Protein AF-A0A0L0VAS2-F1 (afdb_monomer)

Structure (mmCIF, N/CA/C/O backbone):
data_AF-A0A0L0VAS2-F1
#
_entry.id   AF-A0A0L0VAS2-F1
#
loop_
_atom_site.group_PDB
_atom_site.id
_atom_site.type_symbol
_atom_site.label_atom_id
_atom_site.label_alt_id
_atom_site.label_comp_id
_atom_site.label_asym_id
_atom_site.label_entity_id
_atom_site.label_seq_id
_atom_site.pdbx_PDB_ins_code
_atom_site.Cartn_x
_atom_site.Cartn_y
_atom_site.Cartn_z
_atom_site.occupancy
_atom_site.B_iso_or_equiv
_atom_site.auth_seq_id
_atom_site.auth_comp_id
_atom_site.auth_asym_id
_atom_site.auth_atom_id
_atom_site.pdbx_PDB_model_num
ATOM 1 N N . MET A 1 1 ? -31.061 41.927 21.893 1.00 44.03 1 MET A N 1
ATOM 2 C CA . MET A 1 1 ? -31.954 40.903 22.477 1.00 44.03 1 MET A CA 1
ATOM 3 C C . MET A 1 1 ? -32.595 40.136 21.329 1.00 44.03 1 MET A C 1
ATOM 5 O O . MET A 1 1 ? -33.486 40.678 20.691 1.00 44.03 1 MET A O 1
ATOM 9 N N . GLY A 1 2 ? -32.070 38.960 20.978 1.00 53.72 2 GLY A N 1
ATOM 10 C CA . GLY A 1 2 ? -32.614 38.143 19.887 1.00 53.72 2 GLY A CA 1
ATOM 11 C C . GLY A 1 2 ? -33.726 37.234 20.406 1.00 53.72 2 GLY A C 1
ATOM 12 O O . GLY A 1 2 ? -33.477 36.415 21.285 1.00 53.72 2 GLY A O 1
ATOM 13 N N . LEU A 1 3 ? -34.944 37.407 19.895 1.00 57.25 3 LEU A N 1
ATOM 14 C CA . LEU A 1 3 ? -36.086 36.537 20.177 1.00 57.25 3 LEU A CA 1
ATOM 15 C C . LEU A 1 3 ? -35.919 35.229 19.395 1.00 57.25 3 LEU A C 1
ATOM 17 O O . LEU A 1 3 ? -35.965 35.230 18.167 1.00 57.25 3 LEU A O 1
ATOM 21 N N . LEU A 1 4 ? -35.725 34.115 20.104 1.00 56.59 4 LEU A N 1
ATOM 22 C CA . LEU A 1 4 ? -35.785 32.783 19.505 1.00 56.59 4 LEU A CA 1
ATOM 23 C C . LEU A 1 4 ? -37.249 32.507 19.124 1.00 56.59 4 LEU A C 1
ATOM 25 O O . LEU A 1 4 ? -38.107 32.388 20.000 1.00 56.59 4 LEU A O 1
ATOM 29 N N . HIS A 1 5 ? -37.554 32.448 17.828 1.00 54.12 5 HIS A N 1
ATOM 30 C CA . HIS A 1 5 ? -38.894 32.112 17.345 1.00 54.12 5 HIS A CA 1
ATOM 31 C C . HIS A 1 5 ? -39.278 30.699 17.823 1.00 54.12 5 HIS A C 1
ATOM 33 O O . HIS A 1 5 ? -38.566 29.731 17.555 1.00 54.12 5 HIS A O 1
ATOM 39 N N . ALA A 1 6 ? -40.406 30.575 18.532 1.00 56.53 6 ALA A N 1
ATOM 40 C CA . ALA A 1 6 ? -40.864 29.326 19.158 1.00 56.53 6 ALA A CA 1
ATOM 41 C C . ALA A 1 6 ? -41.143 28.183 18.161 1.00 56.53 6 ALA A C 1
ATOM 43 O O . ALA A 1 6 ? -41.271 27.030 18.563 1.00 56.53 6 ALA A O 1
ATOM 44 N N . THR A 1 7 ? -41.211 28.499 16.871 1.00 56.44 7 THR A N 1
ATOM 45 C CA . THR A 1 7 ? -41.468 27.567 15.773 1.00 56.44 7 THR A CA 1
ATOM 46 C C . THR A 1 7 ? -40.253 26.745 15.342 1.00 56.44 7 THR A C 1
ATOM 48 O O . THR A 1 7 ? -40.408 25.847 14.527 1.00 56.44 7 THR A O 1
ATOM 51 N N . ASN A 1 8 ? -39.060 26.992 15.894 1.00 55.62 8 ASN A N 1
ATOM 52 C CA . ASN A 1 8 ? -37.845 26.232 15.570 1.00 55.62 8 ASN A CA 1
ATOM 53 C C . ASN A 1 8 ? -37.588 25.097 16.583 1.00 55.62 8 ASN A C 1
ATOM 55 O O . ASN A 1 8 ? -36.496 24.953 17.131 1.00 55.62 8 ASN A O 1
ATOM 59 N N . ARG A 1 9 ? -38.637 24.339 16.920 1.00 64.25 9 ARG A N 1
ATOM 60 C CA . ARG A 1 9 ? -38.570 23.192 17.838 1.00 64.25 9 ARG A CA 1
ATOM 61 C C . ARG A 1 9 ? -38.926 21.919 17.083 1.00 64.25 9 ARG A C 1
ATOM 63 O O . ARG A 1 9 ? -40.045 21.432 17.190 1.00 64.25 9 ARG A O 1
ATOM 70 N N . MET A 1 10 ? -37.971 21.413 16.311 1.00 66.75 10 MET A N 1
ATOM 71 C CA . MET A 1 10 ? -38.076 20.086 15.706 1.00 66.75 10 MET A CA 1
ATOM 72 C C . MET A 1 10 ? -38.001 19.029 16.818 1.00 66.75 10 MET A C 1
ATOM 74 O O . MET A 1 10 ? -37.193 19.155 17.746 1.00 66.75 10 MET A O 1
ATOM 78 N N . SER A 1 11 ? -38.875 18.023 16.781 1.00 70.00 11 SER A N 1
ATOM 79 C CA . SER A 1 11 ? -38.848 16.929 17.755 1.00 70.00 11 SER A CA 1
ATOM 80 C C . SER A 1 11 ? -37.558 16.121 17.600 1.00 70.00 11 SER A C 1
ATOM 82 O O . SER A 1 11 ? -37.071 15.940 16.488 1.00 70.00 11 SER A O 1
ATOM 84 N N . ILE A 1 12 ? -37.014 15.569 18.692 1.00 67.19 12 ILE A N 1
ATOM 85 C CA . ILE A 1 12 ? -35.837 14.679 18.612 1.00 67.19 12 ILE A CA 1
ATOM 86 C C . ILE A 1 12 ? -36.121 13.501 17.668 1.00 67.19 12 ILE A C 1
ATOM 88 O O . ILE A 1 12 ? -35.236 13.082 16.934 1.00 67.19 12 ILE A O 1
ATOM 92 N N . ALA A 1 13 ? -37.361 13.009 17.627 1.00 67.69 13 ALA A N 1
ATOM 93 C CA . ALA A 1 13 ? -37.751 11.947 16.703 1.00 67.69 13 ALA A CA 1
ATOM 94 C C . ALA A 1 13 ? -37.687 12.381 15.225 1.00 67.69 13 ALA A C 1
ATOM 96 O O . ALA A 1 13 ? -37.332 11.571 14.379 1.00 67.69 13 ALA A O 1
ATOM 97 N N . GLU A 1 14 ? -37.980 13.649 14.923 1.00 66.12 14 GLU A N 1
ATOM 98 C CA . GLU A 1 14 ? -37.878 14.217 13.570 1.00 66.12 14 GLU A CA 1
ATOM 99 C C . GLU A 1 14 ? -36.426 14.549 13.197 1.00 66.12 14 GLU A C 1
ATOM 101 O O . GLU A 1 14 ? -36.061 14.463 12.031 1.00 66.12 14 GLU A O 1
ATOM 106 N N . LEU A 1 15 ? -35.579 14.877 14.180 1.00 68.12 15 LEU A N 1
ATOM 107 C CA . LEU A 1 15 ? -34.133 15.037 13.979 1.00 68.12 15 LEU A CA 1
ATOM 108 C C . LEU A 1 15 ? -33.437 13.700 13.711 1.00 68.12 15 LEU A C 1
ATOM 110 O O . LEU A 1 15 ? -32.496 13.642 12.926 1.00 68.12 15 LEU A O 1
ATOM 114 N N . LEU A 1 16 ? -33.867 12.642 14.399 1.00 70.25 16 LEU A N 1
ATOM 115 C CA . LEU A 1 16 ? -33.286 11.306 14.266 1.00 70.25 16 LEU A CA 1
ATOM 116 C C . LEU A 1 16 ? -33.837 10.536 13.067 1.00 70.25 16 LEU A C 1
ATOM 118 O O . LEU A 1 16 ? -33.221 9.560 12.655 1.00 70.25 16 LEU A O 1
ATOM 122 N N . ASN A 1 17 ? -34.995 10.939 12.548 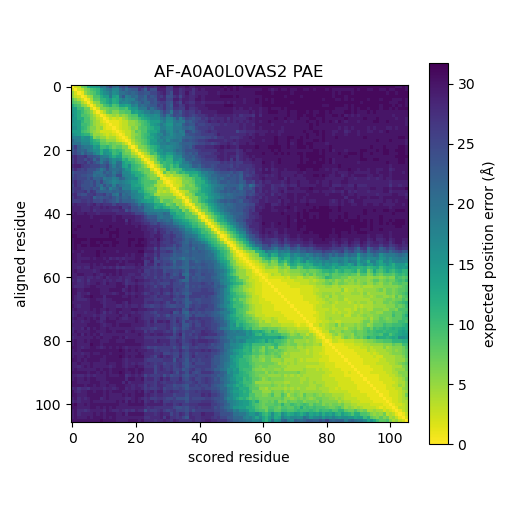1.00 63.69 17 ASN A N 1
ATOM 123 C CA . ASN A 1 17 ? -35.656 10.270 11.439 1.00 63.69 17 ASN A CA 1
ATOM 124 C C . ASN A 1 17 ? -36.349 11.326 10.559 1.00 63.69 17 ASN A C 1
ATOM 126 O O . ASN A 1 17 ? -37.577 11.475 10.615 1.00 63.69 17 ASN A O 1
ATOM 130 N N . PRO A 1 18 ? -35.573 12.136 9.815 1.00 68.00 18 PRO A N 1
ATOM 131 C CA . PRO A 1 18 ? -36.143 13.171 8.970 1.00 68.00 18 PRO A CA 1
ATOM 132 C C . PRO A 1 18 ? -37.065 12.518 7.939 1.00 68.00 18 PRO A C 1
ATOM 134 O O . PRO A 1 18 ? -36.711 11.528 7.305 1.00 68.00 18 PRO A O 1
ATOM 137 N N . ALA A 1 19 ? -38.266 13.075 7.776 1.00 64.38 19 ALA A N 1
ATOM 138 C CA . ALA A 1 19 ? -39.318 12.489 6.942 1.00 64.38 19 ALA A CA 1
ATOM 139 C C . ALA A 1 19 ? -38.957 12.388 5.444 1.00 64.38 19 ALA A C 1
ATOM 141 O O . ALA A 1 19 ? -39.726 11.816 4.676 1.00 64.38 19 ALA A O 1
ATOM 142 N N . ASP A 1 20 ? -37.807 12.932 5.034 1.00 59.94 20 ASP A N 1
ATOM 143 C CA . ASP A 1 20 ? -37.389 13.020 3.642 1.00 59.94 20 ASP A CA 1
ATOM 144 C C . ASP A 1 20 ? -35.875 12.773 3.473 1.00 59.94 20 ASP A C 1
ATOM 146 O O . ASP A 1 20 ? -35.111 13.635 3.045 1.00 59.94 20 ASP A O 1
ATOM 150 N N . GLU A 1 21 ? -35.407 11.567 3.813 1.00 55.94 21 GLU A N 1
ATOM 151 C CA . GLU A 1 21 ? -34.069 11.099 3.393 1.00 55.94 21 GLU A CA 1
ATOM 152 C C . GLU A 1 21 ? -34.004 10.757 1.891 1.00 55.94 21 GLU A C 1
ATOM 154 O O . GLU A 1 21 ? -32.935 10.460 1.360 1.00 55.94 21 GLU A O 1
ATOM 159 N N . SER A 1 22 ? -35.130 10.813 1.171 1.00 55.88 22 SER A N 1
ATOM 160 C CA . SER A 1 22 ? -35.206 10.397 -0.235 1.00 55.88 22 SER A CA 1
AT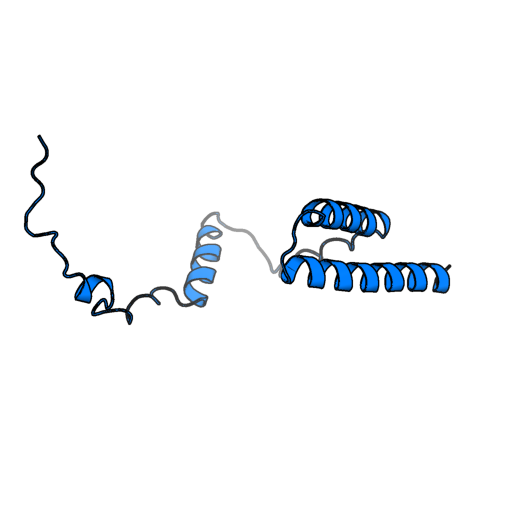OM 161 C C . SER A 1 22 ? -34.772 11.471 -1.244 1.00 55.88 22 SER A C 1
ATOM 163 O O . SER A 1 22 ? -34.642 11.183 -2.433 1.00 55.88 22 SER A O 1
ATOM 165 N N . GLY A 1 23 ? -34.511 12.699 -0.782 1.00 55.09 23 GLY A N 1
ATOM 166 C CA . GLY A 1 23 ? -34.310 13.865 -1.646 1.00 55.09 23 GLY A CA 1
ATOM 167 C C . GLY A 1 23 ? -32.865 14.312 -1.888 1.00 55.09 23 GLY A C 1
ATOM 168 O O . GLY A 1 23 ? -32.648 15.180 -2.729 1.00 55.09 23 GLY A O 1
ATOM 169 N N . TYR A 1 24 ? -31.858 13.750 -1.211 1.00 55.00 24 TYR A N 1
ATOM 170 C CA . TYR A 1 24 ? -30.452 14.153 -1.399 1.00 55.00 24 TYR A CA 1
ATOM 171 C C . TYR A 1 24 ? -29.696 13.217 -2.351 1.00 55.00 24 TYR A C 1
ATOM 173 O O . TYR A 1 24 ? -28.644 12.665 -2.048 1.00 55.00 24 TYR A O 1
ATOM 181 N N . SER A 1 25 ? -30.219 13.076 -3.562 1.00 56.69 25 SER A N 1
ATOM 182 C CA . SER A 1 25 ? -29.398 12.802 -4.746 1.00 56.69 25 SER A CA 1
ATOM 183 C C . SER A 1 25 ? -29.779 13.805 -5.814 1.00 56.69 25 SER A C 1
ATOM 185 O O . SER A 1 25 ? -30.271 13.453 -6.878 1.00 56.69 25 SER A O 1
ATOM 187 N N . ILE A 1 26 ? -29.622 15.090 -5.491 1.00 59.97 26 ILE A N 1
ATOM 188 C CA . ILE A 1 26 ? -29.958 16.137 -6.455 1.00 59.97 26 ILE A CA 1
ATOM 189 C C . ILE A 1 26 ? -28.954 16.105 -7.608 1.00 59.97 26 ILE A C 1
ATOM 191 O O . ILE A 1 26 ? -29.333 16.437 -8.720 1.00 59.97 26 ILE A O 1
ATOM 195 N N . TRP A 1 27 ? -27.709 15.660 -7.398 1.00 49.72 27 TRP A N 1
ATOM 196 C CA . TRP A 1 27 ? -26.728 15.582 -8.482 1.00 49.72 27 TRP A CA 1
ATOM 197 C C . TRP A 1 27 ? -26.409 14.123 -8.784 1.00 49.72 27 TRP A C 1
ATOM 199 O O . TRP A 1 27 ? -25.777 13.420 -7.993 1.00 49.72 27 TRP A O 1
ATOM 209 N N . THR A 1 28 ? -26.837 13.664 -9.957 1.00 62.44 28 THR A N 1
ATOM 210 C CA . THR A 1 28 ? -26.247 12.459 -10.544 1.00 62.44 28 THR A CA 1
ATOM 211 C C . THR A 1 28 ? -24.778 12.750 -10.848 1.00 62.44 28 THR A C 1
ATOM 213 O O . THR A 1 28 ? -24.416 13.894 -11.127 1.00 62.44 28 THR A O 1
ATOM 216 N N . SER A 1 29 ? -23.907 11.739 -10.790 1.00 60.16 29 SER A N 1
ATOM 217 C CA . SER A 1 29 ? -22.477 11.941 -11.065 1.00 60.16 29 SER A CA 1
ATOM 218 C C . SER A 1 29 ? -22.242 12.634 -12.413 1.00 60.16 29 SER A C 1
ATOM 220 O O . SER A 1 29 ? -21.358 13.475 -12.515 1.00 60.16 29 SER A O 1
ATOM 222 N N . GLU A 1 30 ? -23.098 12.373 -13.402 1.00 60.00 30 GLU A N 1
ATOM 223 C CA . GLU A 1 30 ? -23.109 13.033 -14.711 1.00 60.00 30 GLU A CA 1
ATOM 224 C C . GLU A 1 30 ? -23.248 14.567 -14.625 1.00 60.00 30 GLU A C 1
ATOM 226 O O . GLU A 1 30 ? -22.547 15.298 -15.323 1.00 60.00 30 GLU A O 1
ATOM 231 N N . GLU A 1 31 ? -24.109 15.075 -13.737 1.00 57.06 31 GLU A N 1
ATOM 232 C CA . GLU A 1 31 ? -24.343 16.514 -13.557 1.00 57.06 31 GLU A CA 1
ATOM 233 C C . GLU A 1 31 ? -23.121 17.211 -12.933 1.00 57.06 31 GLU A C 1
ATOM 235 O O . GLU A 1 31 ? -22.732 18.290 -13.383 1.00 57.06 31 GLU A O 1
ATOM 240 N N . ILE A 1 32 ? -22.427 16.537 -12.002 1.00 62.31 32 ILE A N 1
ATOM 241 C CA . ILE A 1 32 ? -21.150 17.003 -11.426 1.00 62.31 32 ILE A CA 1
ATOM 242 C C . ILE A 1 32 ? -20.098 17.186 -12.532 1.00 62.31 32 ILE A C 1
ATOM 244 O O . ILE A 1 32 ? -19.389 18.194 -12.567 1.00 62.31 32 ILE A O 1
ATOM 248 N N . PHE A 1 33 ? -19.987 16.219 -13.451 1.00 60.84 33 PHE A N 1
ATOM 249 C CA . PHE A 1 33 ? -18.988 16.267 -14.523 1.00 60.84 33 PHE A CA 1
ATOM 250 C C . PHE A 1 33 ? -19.320 17.304 -15.602 1.00 60.84 33 PHE A C 1
ATOM 252 O O . PHE A 1 33 ? -18.397 17.883 -16.181 1.00 60.84 33 PHE A O 1
ATOM 259 N N . ARG A 1 34 ? -20.607 17.582 -15.853 1.00 61.41 34 ARG A N 1
ATOM 260 C CA . ARG A 1 34 ? -21.025 18.641 -16.783 1.00 61.41 34 ARG A CA 1
ATOM 261 C C . ARG A 1 34 ? -20.702 20.041 -16.267 1.00 61.41 34 ARG A C 1
ATOM 263 O O . ARG A 1 34 ? -20.133 20.817 -17.027 1.00 61.41 34 ARG A O 1
ATOM 270 N N . SER A 1 35 ? -20.931 20.348 -14.988 1.00 56.59 35 SER A N 1
ATOM 271 C CA . SER A 1 35 ? -20.592 21.675 -14.437 1.00 56.59 35 SER A CA 1
ATOM 272 C C . SER A 1 35 ? -19.094 22.002 -14.504 1.00 56.59 35 SER A C 1
ATOM 274 O O . SER A 1 35 ? -18.731 23.159 -14.682 1.00 56.59 35 SER A O 1
ATOM 276 N N . VAL A 1 36 ? -18.213 20.996 -14.429 1.00 59.12 36 VAL A N 1
ATOM 277 C CA . VAL A 1 36 ? -16.756 21.183 -14.597 1.00 59.12 36 VAL A CA 1
ATOM 278 C C . VAL A 1 36 ? -16.371 21.463 -16.056 1.00 59.12 36 VAL A C 1
ATOM 280 O O . VAL A 1 36 ? -15.357 22.115 -16.310 1.00 59.12 36 VAL A O 1
ATOM 283 N N . LYS A 1 37 ? -17.161 20.980 -17.023 1.00 55.84 37 LYS A N 1
ATOM 284 C CA . LYS A 1 37 ? -16.931 21.229 -18.451 1.00 55.84 37 LYS A CA 1
ATOM 285 C C . LYS A 1 37 ? -17.536 22.545 -18.926 1.00 55.84 37 LYS A C 1
ATOM 287 O O . LYS A 1 37 ? -16.853 23.256 -19.653 1.00 55.84 37 LYS A O 1
ATOM 292 N N . ASP A 1 38 ? -18.735 22.894 -18.466 1.00 52.81 38 ASP A N 1
ATOM 293 C CA . ASP A 1 38 ? -19.437 24.105 -18.909 1.00 52.81 38 ASP A CA 1
ATOM 294 C C . ASP A 1 38 ? -18.699 25.391 -18.461 1.00 52.81 38 ASP A C 1
ATOM 296 O O . ASP A 1 38 ? -18.693 26.380 -19.184 1.00 52.81 38 ASP A O 1
ATOM 300 N N . SER A 1 39 ? -17.953 25.363 -17.342 1.00 53.03 39 SER A N 1
ATOM 301 C CA . SER A 1 39 ? -17.073 26.477 -16.923 1.00 53.03 39 SER A CA 1
ATOM 302 C C . SER A 1 39 ? -15.800 26.655 -17.768 1.00 53.03 39 SER A C 1
ATOM 304 O O . SER A 1 39 ? -15.044 27.593 -17.530 1.00 53.03 39 SER A O 1
ATOM 306 N N . ARG A 1 40 ? -15.508 25.745 -18.706 1.00 53.38 40 ARG A N 1
ATOM 307 C CA . ARG A 1 40 ? -14.320 25.798 -19.580 1.00 53.38 40 ARG A CA 1
ATOM 308 C C . ARG A 1 40 ? -14.622 26.254 -21.007 1.00 53.38 40 ARG A C 1
ATOM 310 O O . ARG A 1 40 ? -13.690 26.347 -21.795 1.00 53.38 40 ARG A O 1
ATOM 317 N N . THR A 1 41 ? -15.886 26.495 -21.341 1.00 49.47 41 THR A N 1
ATOM 318 C CA . THR A 1 41 ? -16.343 26.678 -22.730 1.00 49.47 41 THR A CA 1
ATOM 319 C C . THR A 1 41 ? -16.793 28.095 -23.084 1.00 49.47 41 THR A C 1
ATOM 321 O O . THR A 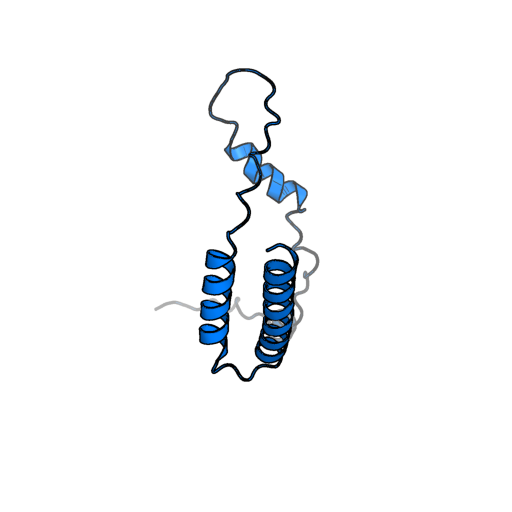1 41 ? -17.297 28.286 -24.181 1.00 49.47 41 THR A O 1
ATOM 324 N N . GLU A 1 42 ? -16.611 29.087 -22.208 1.00 48.12 42 GLU A N 1
ATOM 325 C CA . GLU A 1 42 ? -17.023 30.475 -22.500 1.00 48.12 42 GLU A CA 1
ATOM 326 C C . GLU A 1 42 ? -15.891 31.391 -22.998 1.00 48.12 42 GLU A C 1
ATOM 328 O O . GLU A 1 42 ? -16.153 32.547 -23.312 1.00 48.12 42 GLU A O 1
ATOM 333 N N . ASP A 1 43 ? -14.664 30.880 -23.149 1.00 46.00 43 ASP A N 1
ATOM 334 C CA . ASP A 1 43 ? -13.591 31.590 -23.854 1.00 46.00 43 ASP A CA 1
ATOM 335 C C . ASP A 1 43 ? -13.376 30.953 -25.236 1.00 46.00 43 ASP A C 1
ATOM 337 O O . ASP A 1 43 ? -12.631 29.987 -25.400 1.00 46.00 43 ASP A O 1
ATOM 341 N N . ASP A 1 44 ? -14.138 31.502 -26.179 1.00 44.25 44 ASP A N 1
ATOM 342 C CA . ASP A 1 44 ? -14.090 31.424 -27.643 1.00 44.25 44 ASP A CA 1
ATOM 343 C C . ASP A 1 44 ? -12.867 30.748 -28.296 1.00 44.25 44 ASP A C 1
ATOM 345 O O . ASP A 1 44 ? -11.716 31.154 -28.121 1.00 44.25 44 ASP A O 1
ATOM 349 N N . ASP A 1 45 ? -13.210 29.799 -29.174 1.00 54.41 45 ASP A N 1
ATOM 350 C CA . ASP A 1 45 ? -12.707 29.635 -30.539 1.00 54.41 45 ASP A CA 1
ATOM 351 C C . ASP A 1 45 ? -11.187 29.639 -30.761 1.00 54.41 45 ASP A C 1
ATOM 353 O O . ASP A 1 45 ? -10.561 30.685 -30.907 1.00 54.41 45 ASP A O 1
ATOM 357 N N . GLN A 1 46 ? -10.615 28.445 -30.955 1.00 47.56 46 GLN A N 1
ATOM 358 C CA . GLN A 1 46 ? -10.134 27.996 -32.273 1.00 47.56 46 GLN A CA 1
ATOM 359 C C . GLN A 1 46 ? -9.749 26.508 -32.236 1.00 47.56 46 GLN A C 1
ATOM 361 O O . GLN A 1 46 ? -8.944 26.071 -31.419 1.00 47.56 46 GLN A O 1
ATOM 366 N N . ASP A 1 47 ? -10.343 25.783 -33.180 1.00 50.50 47 ASP A N 1
ATOM 367 C CA . ASP A 1 47 ? -9.748 24.736 -34.005 1.00 50.50 47 ASP A CA 1
ATOM 368 C C . ASP A 1 47 ? -9.146 23.462 -33.378 1.00 50.50 47 ASP A C 1
ATOM 370 O O . ASP A 1 47 ? -8.143 23.439 -32.672 1.00 50.50 47 ASP A O 1
ATOM 374 N N . GLU A 1 48 ? -9.752 22.370 -33.851 1.00 51.59 48 GLU A N 1
ATOM 375 C CA . GLU A 1 48 ? -9.166 21.060 -34.125 1.00 51.59 48 GLU A CA 1
ATOM 376 C C . GLU A 1 48 ? -8.778 20.163 -32.939 1.00 51.59 48 GLU A C 1
ATOM 378 O O . GLU A 1 48 ? -7.757 20.301 -32.271 1.00 51.59 48 GLU A O 1
ATOM 383 N N . ASP A 1 49 ? -9.628 19.143 -32.773 1.00 57.81 49 ASP A N 1
ATOM 384 C CA . ASP A 1 49 ? -9.248 17.741 -32.581 1.00 57.81 49 ASP A CA 1
ATOM 385 C C . ASP A 1 49 ? -7.912 17.511 -31.868 1.00 57.81 49 ASP A C 1
ATOM 387 O O . ASP A 1 49 ? -6.901 17.111 -32.445 1.00 57.81 49 ASP A O 1
ATOM 391 N N . ASN A 1 50 ? -7.916 17.739 -30.559 1.00 54.91 50 ASN A N 1
ATOM 392 C CA . ASN A 1 50 ? -6.843 17.261 -29.715 1.00 54.91 50 ASN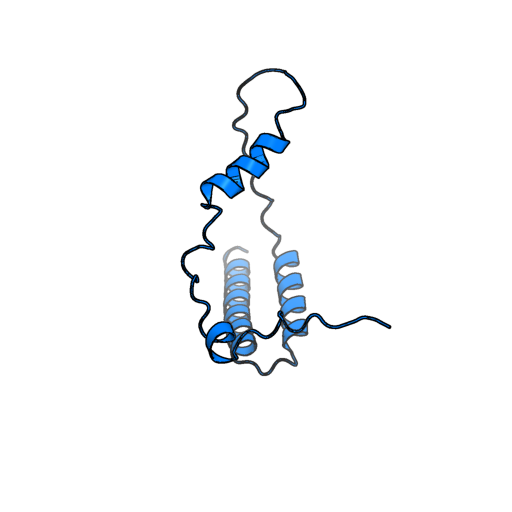 A CA 1
ATOM 393 C C . ASN A 1 50 ? -7.420 16.555 -28.495 1.00 54.91 50 ASN A C 1
ATOM 395 O O . ASN A 1 50 ? -7.357 17.030 -27.363 1.00 54.91 50 ASN A O 1
ATOM 399 N N . ASN A 1 51 ? -7.899 15.331 -28.727 1.00 60.25 51 ASN A N 1
ATOM 400 C CA . ASN A 1 51 ? -7.979 14.281 -27.705 1.00 60.25 51 ASN A CA 1
ATOM 401 C C . ASN A 1 51 ? -6.575 13.866 -27.194 1.00 60.25 51 ASN A C 1
ATOM 403 O O . ASN A 1 51 ? -6.316 12.695 -26.917 1.00 60.25 51 ASN A O 1
ATOM 407 N N . SER A 1 52 ? -5.647 14.814 -27.044 1.00 63.31 52 SER A N 1
ATOM 408 C CA . SER A 1 52 ? -4.389 14.606 -26.344 1.00 63.31 52 SER A CA 1
ATOM 409 C C . SER A 1 52 ? -4.676 14.633 -24.854 1.00 63.31 52 SER A C 1
ATOM 411 O O . SER A 1 52 ? -4.507 15.647 -24.176 1.00 63.31 52 SER A O 1
ATOM 413 N N . GLN A 1 53 ? -5.124 13.494 -24.327 1.00 67.69 53 GLN A N 1
ATOM 414 C CA . GLN A 1 53 ? -5.000 13.246 -22.901 1.00 67.69 53 GLN A CA 1
ATOM 415 C C . GLN A 1 53 ? -3.528 13.492 -22.530 1.00 67.69 53 GLN A C 1
ATOM 417 O O . GLN A 1 53 ? -2.648 12.919 -23.183 1.00 67.69 53 GLN A O 1
ATOM 422 N N . 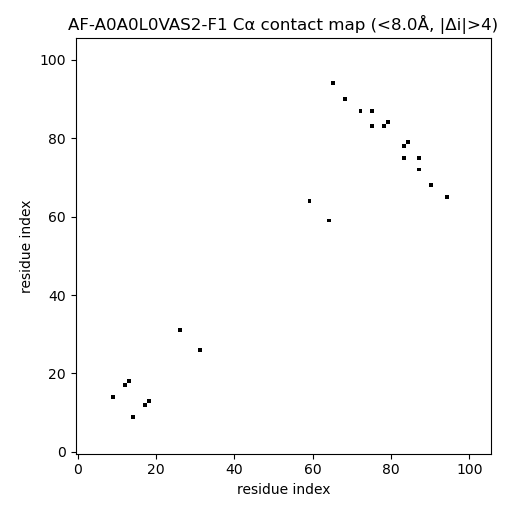PRO A 1 54 ? -3.233 14.361 -21.545 1.00 76.62 54 PRO A N 1
ATOM 423 C CA . PRO A 1 54 ? -1.857 14.656 -21.185 1.00 76.62 54 PRO A CA 1
ATOM 424 C C . PRO A 1 54 ? -1.128 13.346 -20.862 1.00 76.62 54 PRO A C 1
ATOM 426 O O . PRO A 1 54 ? -1.730 12.449 -20.255 1.00 76.62 54 PRO A O 1
ATOM 429 N N . PRO A 1 55 ? 0.141 13.200 -21.288 1.00 76.94 55 PRO A N 1
ATOM 430 C CA . PRO A 1 55 ? 0.895 11.986 -21.030 1.00 76.94 55 PRO A CA 1
ATOM 431 C C . PRO A 1 55 ? 0.895 11.699 -19.524 1.00 76.94 55 PRO A C 1
ATOM 433 O O . PRO A 1 55 ? 0.945 12.640 -18.721 1.00 76.94 55 PRO A O 1
ATOM 436 N N . PRO A 1 56 ? 0.810 10.418 -19.120 1.00 81.00 56 PRO A N 1
ATOM 437 C CA . PRO A 1 56 ? 0.801 10.068 -17.711 1.00 81.00 56 PRO A CA 1
ATOM 438 C C . PRO A 1 56 ? 2.052 10.637 -17.033 1.00 81.00 56 PRO A C 1
ATOM 440 O O . PRO A 1 56 ? 3.119 10.689 -17.659 1.00 81.00 56 PRO A O 1
ATOM 443 N N . PRO A 1 57 ? 1.940 11.062 -15.762 1.00 81.44 57 PRO A N 1
ATOM 444 C CA . PRO A 1 57 ? 3.081 11.588 -15.040 1.00 81.44 57 PRO A CA 1
ATOM 445 C C . PRO A 1 57 ? 4.219 10.559 -15.052 1.00 81.44 57 PRO A C 1
ATOM 447 O O . PRO A 1 57 ? 3.961 9.347 -15.008 1.00 81.44 57 PRO A O 1
ATOM 450 N N . PRO A 1 58 ? 5.477 11.021 -15.133 1.00 84.62 58 PRO A N 1
ATOM 451 C CA . PRO A 1 58 ? 6.618 10.125 -15.147 1.00 84.62 58 PRO A CA 1
ATOM 452 C C . PRO A 1 58 ? 6.590 9.231 -13.908 1.00 84.62 58 PRO A C 1
ATOM 454 O O . PRO A 1 58 ? 6.251 9.672 -12.807 1.00 84.62 58 PRO A O 1
ATOM 457 N N . LYS A 1 59 ? 6.941 7.954 -14.098 1.00 86.06 59 LYS A N 1
ATOM 458 C CA . LYS A 1 59 ? 7.041 7.022 -12.976 1.00 86.06 59 LYS A CA 1
ATOM 459 C C . LYS A 1 59 ? 8.093 7.544 -11.989 1.00 86.06 59 LYS A C 1
ATOM 461 O O . LYS A 1 59 ? 9.176 7.930 -12.433 1.00 86.06 59 LYS A O 1
ATOM 466 N N . PRO A 1 60 ? 7.802 7.531 -10.679 1.00 85.50 60 PRO A N 1
ATOM 467 C CA . PRO A 1 60 ? 8.767 7.944 -9.678 1.00 85.50 60 PRO A CA 1
ATOM 468 C C . PRO A 1 60 ? 9.996 7.036 -9.720 1.00 85.50 60 PRO A C 1
ATOM 470 O O . PRO A 1 60 ? 9.910 5.827 -9.951 1.00 85.50 60 PRO A O 1
ATOM 473 N N . THR A 1 61 ? 11.153 7.636 -9.484 1.00 88.19 61 THR A N 1
ATOM 474 C CA . THR A 1 61 ? 12.422 6.927 -9.356 1.00 88.19 61 THR A CA 1
ATOM 475 C C . THR A 1 61 ? 12.445 6.088 -8.079 1.00 88.19 61 THR A C 1
ATOM 477 O O . THR A 1 61 ? 11.786 6.412 -7.090 1.00 88.19 61 THR A O 1
ATOM 480 N N . ALA A 1 62 ? 13.275 5.040 -8.044 1.00 82.81 62 ALA A N 1
ATOM 481 C CA . ALA A 1 62 ? 13.448 4.220 -6.840 1.00 82.81 62 ALA A CA 1
ATOM 482 C C . ALA A 1 62 ? 13.803 5.070 -5.601 1.00 82.81 62 ALA A C 1
ATOM 484 O O . ALA A 1 62 ? 13.285 4.836 -4.513 1.00 82.81 62 ALA A O 1
ATOM 485 N N . LYS A 1 63 ? 14.619 6.120 -5.774 1.00 84.19 63 LYS A N 1
ATOM 486 C CA . LYS A 1 63 ? 14.984 7.063 -4.705 1.00 84.19 63 LYS A CA 1
ATOM 487 C C . LYS A 1 63 ? 13.774 7.813 -4.141 1.00 84.19 63 LYS A C 1
ATOM 489 O O . LYS A 1 63 ? 13.678 7.993 -2.929 1.00 84.19 63 LYS A O 1
ATOM 494 N N . GLU A 1 64 ? 12.868 8.264 -5.003 1.00 88.19 64 GLU A N 1
ATOM 495 C CA . GLU A 1 64 ? 11.639 8.949 -4.586 1.00 88.19 64 GLU A CA 1
ATOM 496 C C . GLU A 1 64 ? 10.696 7.996 -3.856 1.00 88.19 64 GLU A C 1
ATOM 498 O O . GLU A 1 64 ? 10.129 8.369 -2.830 1.00 88.19 64 GLU A O 1
ATOM 503 N N . VAL A 1 65 ? 10.606 6.749 -4.321 1.00 88.50 65 VAL A N 1
ATOM 504 C CA . VAL A 1 65 ? 9.822 5.703 -3.659 1.00 88.50 65 VAL A CA 1
ATOM 505 C C . VAL A 1 65 ? 10.363 5.417 -2.257 1.00 88.50 65 VAL A C 1
ATOM 507 O O . VAL A 1 65 ? 9.594 5.440 -1.300 1.00 88.50 65 VAL A O 1
ATOM 510 N N . PHE A 1 66 ? 11.678 5.247 -2.086 1.00 86.38 66 PHE A N 1
ATOM 511 C CA . PHE A 1 66 ? 12.268 5.047 -0.757 1.00 86.38 66 PHE A CA 1
ATOM 512 C C . PHE A 1 66 ? 12.064 6.248 0.170 1.00 86.38 66 PHE A C 1
ATOM 514 O O . PHE A 1 66 ? 11.760 6.067 1.347 1.00 86.38 66 PHE A O 1
ATOM 521 N N . LYS A 1 67 ? 12.161 7.478 -0.351 1.00 90.69 67 LYS A N 1
ATOM 522 C CA . LYS A 1 67 ? 1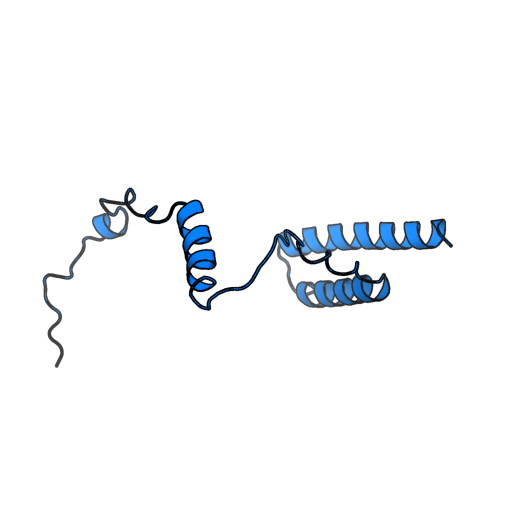1.894 8.689 0.438 1.00 90.69 67 LYS A CA 1
ATOM 523 C C . LYS A 1 67 ? 10.441 8.747 0.920 1.00 90.69 67 LYS A C 1
ATOM 525 O O . LYS A 1 67 ? 10.203 9.090 2.076 1.00 90.69 67 LYS A O 1
ATOM 530 N N . ALA A 1 68 ? 9.485 8.410 0.054 1.00 88.44 68 ALA A N 1
ATOM 531 C CA . ALA A 1 68 ? 8.079 8.310 0.431 1.00 88.44 68 ALA A CA 1
ATOM 532 C C . ALA A 1 68 ? 7.862 7.210 1.479 1.00 88.44 68 ALA A C 1
ATOM 534 O O . ALA A 1 68 ? 7.113 7.425 2.432 1.00 88.44 68 ALA A O 1
ATOM 535 N N . ILE A 1 69 ? 8.576 6.082 1.354 1.00 86.19 69 ILE A N 1
ATOM 536 C CA . ILE A 1 69 ? 8.502 4.998 2.332 1.00 86.19 69 ILE A CA 1
ATOM 537 C C . ILE A 1 69 ? 8.932 5.465 3.723 1.00 86.19 69 ILE A C 1
ATOM 539 O O . ILE A 1 69 ? 8.196 5.283 4.690 1.00 86.19 69 ILE A O 1
ATOM 543 N N . SER A 1 70 ? 10.080 6.136 3.824 1.00 87.00 70 SER A N 1
ATOM 544 C CA . SER A 1 70 ? 10.560 6.681 5.097 1.00 87.00 70 SER A CA 1
ATOM 545 C C . SER A 1 70 ? 9.599 7.705 5.703 1.00 87.00 70 SER A C 1
ATOM 547 O O . SER A 1 70 ? 9.401 7.717 6.913 1.00 87.00 70 SER A O 1
ATOM 549 N N . LEU A 1 71 ? 8.992 8.560 4.874 1.00 89.69 71 LEU A N 1
ATOM 550 C CA . LEU A 1 71 ? 8.063 9.585 5.349 1.00 89.69 71 LEU A CA 1
ATOM 551 C C . LEU A 1 71 ? 6.797 8.971 5.955 1.00 89.69 71 LEU A C 1
ATOM 553 O O . LEU A 1 71 ? 6.356 9.405 7.015 1.00 89.69 71 LEU A O 1
ATOM 557 N N . ILE A 1 72 ? 6.235 7.958 5.296 1.00 88.25 72 ILE A N 1
ATOM 558 C CA . ILE A 1 72 ? 5.037 7.265 5.774 1.00 88.25 72 ILE A CA 1
ATOM 559 C C . ILE A 1 72 ? 5.346 6.485 7.051 1.00 88.25 72 ILE A C 1
ATOM 561 O O . ILE A 1 72 ? 4.583 6.594 8.005 1.00 88.25 72 ILE A O 1
ATOM 565 N N . ASN A 1 73 ? 6.484 5.787 7.113 1.00 85.88 73 ASN A N 1
ATOM 566 C CA . ASN A 1 73 ? 6.891 5.064 8.319 1.00 85.88 73 ASN A CA 1
ATOM 567 C C . ASN A 1 73 ? 7.034 6.002 9.526 1.00 85.88 73 ASN A C 1
ATOM 569 O O . ASN A 1 73 ? 6.516 5.691 10.591 1.00 85.88 73 ASN A O 1
ATOM 573 N N . ASN A 1 74 ? 7.646 7.178 9.350 1.00 87.62 74 ASN A N 1
ATOM 574 C CA . ASN A 1 74 ? 7.744 8.178 10.419 1.00 87.62 74 ASN A CA 1
ATOM 575 C C . ASN A 1 74 ? 6.374 8.733 10.840 1.00 87.62 74 ASN A C 1
ATOM 577 O O . ASN A 1 74 ? 6.177 9.076 12.001 1.00 87.62 74 ASN A O 1
ATOM 581 N N . TYR A 1 75 ? 5.432 8.860 9.901 1.00 86.62 75 TYR A N 1
ATOM 582 C CA . TYR A 1 75 ? 4.088 9.355 10.199 1.00 86.62 75 TYR A CA 1
ATOM 583 C C . TYR A 1 75 ? 3.284 8.362 11.048 1.00 86.62 75 TYR A C 1
ATOM 585 O O . TYR A 1 75 ? 2.553 8.779 11.943 1.00 86.62 75 TYR A O 1
ATOM 593 N N . ILE A 1 76 ? 3.445 7.061 10.793 1.00 87.94 76 ILE A N 1
ATOM 594 C CA . ILE A 1 76 ? 2.704 5.998 11.487 1.00 87.94 76 ILE A CA 1
ATOM 595 C C . ILE A 1 76 ? 3.451 5.397 12.684 1.00 87.94 76 ILE A C 1
ATOM 597 O O . ILE A 1 76 ? 2.889 4.562 13.377 1.00 87.94 76 ILE A O 1
ATOM 601 N N . GLU A 1 77 ? 4.693 5.810 12.960 1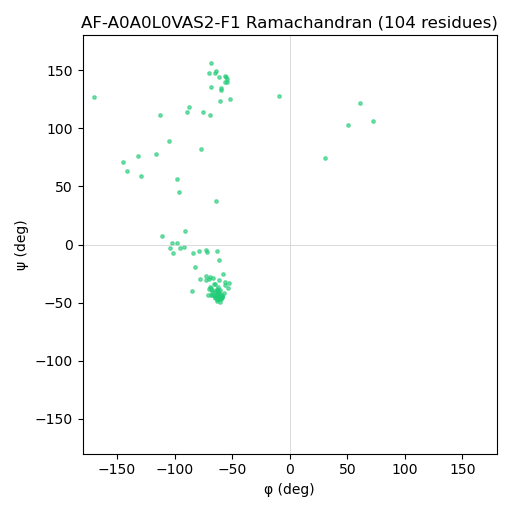.00 82.00 77 GLU A N 1
ATOM 602 C CA . GLU A 1 77 ? 5.559 5.199 13.987 1.00 82.00 77 GLU A CA 1
ATOM 603 C C . GLU A 1 77 ? 4.929 5.172 15.391 1.00 82.00 77 GLU A C 1
ATOM 605 O O . GLU A 1 77 ? 5.163 4.250 16.169 1.00 82.00 77 GLU A O 1
ATOM 610 N N . SER A 1 78 ? 4.110 6.175 15.713 1.00 83.06 78 SER A N 1
ATOM 611 C CA . SER A 1 78 ? 3.402 6.283 17.000 1.00 83.06 78 SER A CA 1
ATOM 612 C C . SER A 1 78 ? 1.920 5.895 16.929 1.00 83.06 78 SER A C 1
ATOM 614 O O . SER A 1 78 ? 1.220 5.965 17.941 1.00 83.06 78 SER A O 1
ATOM 616 N N . ASP A 1 79 ? 1.435 5.483 15.756 1.00 83.69 79 ASP A N 1
ATOM 617 C CA . ASP A 1 79 ? 0.047 5.089 15.535 1.00 83.69 79 ASP A CA 1
ATOM 618 C C . ASP A 1 79 ? -0.125 3.588 15.818 1.00 83.69 79 ASP A C 1
ATOM 620 O O . ASP A 1 79 ? 0.416 2.736 15.119 1.00 83.69 79 ASP A O 1
ATOM 624 N N . THR A 1 80 ? -0.887 3.261 16.864 1.00 83.88 80 THR A N 1
ATOM 625 C CA . THR A 1 80 ? -1.187 1.878 17.276 1.00 83.88 80 THR A CA 1
ATOM 626 C C . THR A 1 80 ? -2.462 1.327 16.637 1.00 83.88 80 THR A C 1
ATOM 628 O O . THR A 1 80 ? -3.000 0.303 17.069 1.00 83.88 80 THR A O 1
ATOM 631 N N . SER A 1 81 ? -3.005 2.017 15.632 1.00 89.12 81 SER A N 1
ATOM 632 C CA . SER A 1 81 ? -4.187 1.558 14.923 1.00 89.12 81 SER A CA 1
ATOM 633 C C . SER A 1 81 ? -3.889 0.328 14.066 1.00 89.12 81 SER A C 1
ATOM 635 O O . SER A 1 81 ? -2.848 0.189 13.427 1.00 89.12 81 SER A O 1
ATOM 637 N N . VAL A 1 82 ? -4.895 -0.538 13.943 1.00 88.06 82 VAL A N 1
ATOM 638 C CA . VAL A 1 82 ? -4.850 -1.705 13.047 1.00 88.06 82 VAL A CA 1
ATOM 639 C C . VAL A 1 82 ? -4.601 -1.293 11.584 1.00 88.06 82 VAL A C 1
ATOM 641 O O . VAL A 1 82 ? -4.100 -2.084 10.784 1.00 88.06 82 VAL A O 1
ATOM 644 N N . ALA A 1 83 ? -4.969 -0.064 11.208 1.00 85.50 83 ALA A N 1
ATOM 645 C CA . ALA A 1 83 ? -4.708 0.479 9.879 1.00 85.50 83 ALA A CA 1
ATOM 646 C C . ALA A 1 83 ? -3.216 0.785 9.670 1.00 85.50 83 ALA A C 1
ATOM 648 O O . ALA A 1 83 ? -2.677 0.425 8.623 1.00 85.50 83 ALA A O 1
ATOM 649 N N . ALA A 1 84 ? -2.554 1.380 10.667 1.00 84.62 84 ALA A N 1
ATOM 650 C CA . ALA A 1 84 ? -1.117 1.634 10.655 1.00 84.62 84 ALA A CA 1
ATOM 651 C C . ALA A 1 84 ? -0.312 0.329 10.570 1.00 84.62 84 ALA A C 1
ATOM 653 O O . ALA A 1 84 ? 0.553 0.209 9.704 1.00 84.62 84 ALA A O 1
ATOM 654 N N . ASP A 1 85 ? -0.670 -0.690 11.354 1.00 85.62 85 ASP A N 1
ATOM 655 C CA . ASP A 1 85 ? -0.007 -2.003 11.311 1.00 85.62 85 ASP A CA 1
ATOM 656 C C . ASP A 1 85 ? -0.102 -2.662 9.926 1.00 85.62 85 ASP A C 1
ATOM 658 O O . ASP A 1 85 ? 0.893 -3.137 9.369 1.00 85.62 85 ASP A O 1
ATOM 662 N N . LYS A 1 86 ? -1.301 -2.659 9.326 1.00 89.69 86 LYS A N 1
ATOM 663 C CA . LYS A 1 86 ? -1.520 -3.210 7.978 1.00 89.69 86 LYS A CA 1
ATOM 664 C C . LYS A 1 86 ? -0.744 -2.447 6.912 1.00 89.69 86 LYS A C 1
ATOM 666 O O . LYS A 1 86 ? -0.213 -3.062 5.981 1.00 89.69 86 LYS A O 1
ATOM 671 N N . LEU A 1 87 ? -0.697 -1.121 7.028 1.00 87.75 87 LEU A N 1
ATOM 672 C CA . LEU A 1 87 ? 0.070 -0.281 6.120 1.00 87.75 87 LEU A CA 1
ATOM 673 C C . LEU A 1 87 ? 1.558 -0.617 6.230 1.00 87.75 87 LEU A C 1
ATOM 675 O O . LEU A 1 87 ? 2.175 -0.905 5.209 1.00 87.75 87 LEU A O 1
ATOM 679 N N . ASN A 1 88 ? 2.094 -0.689 7.448 1.00 86.44 88 ASN A N 1
ATOM 680 C CA . ASN A 1 88 ? 3.501 -0.982 7.705 1.00 86.44 88 ASN A CA 1
ATOM 681 C C . ASN A 1 88 ? 3.908 -2.360 7.145 1.00 86.44 88 ASN A C 1
ATOM 683 O O . ASN A 1 88 ? 4.880 -2.474 6.400 1.00 86.44 88 ASN A O 1
ATOM 687 N N . GLN A 1 89 ? 3.095 -3.397 7.377 1.00 88.44 89 GLN A N 1
ATOM 688 C CA . GLN A 1 89 ? 3.334 -4.742 6.836 1.00 88.44 89 GLN A CA 1
ATOM 689 C C . GLN A 1 89 ? 3.338 -4.773 5.295 1.00 88.44 89 GLN A C 1
ATOM 691 O O . GLN A 1 89 ? 4.177 -5.431 4.665 1.00 88.44 89 GLN A O 1
ATOM 696 N N . SER A 1 90 ? 2.404 -4.050 4.671 1.00 88.25 90 SER A N 1
ATOM 697 C CA . SER A 1 90 ? 2.327 -3.931 3.209 1.00 88.25 90 SER A CA 1
ATOM 698 C C . SER A 1 90 ? 3.560 -3.214 2.653 1.00 88.25 90 SER A C 1
ATOM 700 O O . SER A 1 90 ? 4.129 -3.624 1.639 1.00 88.25 90 SER A O 1
ATOM 702 N N . MET A 1 91 ? 4.014 -2.183 3.363 1.00 87.31 91 MET A N 1
ATOM 703 C CA . MET A 1 91 ? 5.179 -1.376 3.026 1.00 87.31 91 MET A CA 1
ATOM 704 C C . MET A 1 91 ? 6.481 -2.171 3.074 1.00 87.31 91 MET A C 1
ATOM 706 O O . MET A 1 91 ? 7.289 -2.097 2.147 1.00 87.31 91 MET A O 1
ATOM 710 N N . GLU A 1 92 ? 6.679 -2.965 4.128 1.00 87.31 92 GLU A N 1
ATOM 711 C CA . GLU A 1 92 ? 7.842 -3.841 4.268 1.00 87.31 92 GLU A CA 1
ATOM 712 C C . GLU A 1 92 ? 7.905 -4.877 3.147 1.00 87.31 92 GLU A C 1
ATOM 714 O O . GLU A 1 92 ? 8.975 -5.137 2.591 1.00 87.31 92 GLU A O 1
ATOM 719 N N . THR A 1 93 ? 6.756 -5.455 2.794 1.00 90.31 93 THR A N 1
ATOM 720 C CA . THR A 1 93 ? 6.651 -6.438 1.710 1.00 90.31 93 THR A CA 1
ATOM 721 C C . THR A 1 93 ? 7.026 -5.806 0.373 1.00 90.31 93 THR A C 1
ATOM 723 O O . THR A 1 93 ? 7.845 -6.353 -0.369 1.00 90.31 93 THR A O 1
ATOM 726 N N . TYR A 1 94 ? 6.485 -4.621 0.089 1.00 87.44 94 TYR A N 1
ATOM 727 C CA . TYR A 1 94 ? 6.798 -3.884 -1.129 1.00 87.44 94 TYR A CA 1
ATOM 728 C C . TYR A 1 94 ? 8.273 -3.471 -1.186 1.00 87.44 94 TYR A C 1
ATOM 730 O O . TYR A 1 94 ? 8.917 -3.668 -2.211 1.00 87.44 94 TYR A O 1
ATOM 738 N N . SER A 1 95 ? 8.837 -2.981 -0.078 1.00 85.50 95 SER A N 1
ATOM 739 C CA . SER A 1 95 ? 10.254 -2.613 0.024 1.00 85.50 95 SER A CA 1
ATOM 740 C C . SER A 1 95 ? 11.179 -3.800 -0.270 1.00 85.50 95 SER A C 1
ATOM 742 O O . SER A 1 95 ? 12.103 -3.679 -1.074 1.00 85.50 95 SER A O 1
ATOM 744 N N . LYS A 1 96 ? 10.888 -4.981 0.297 1.00 88.00 96 LYS A N 1
ATOM 745 C CA . LYS A 1 96 ? 11.628 -6.221 0.004 1.00 88.00 96 LYS A CA 1
ATOM 746 C C . LYS A 1 96 ? 11.539 -6.601 -1.471 1.00 88.00 96 LYS A C 1
ATOM 748 O O . LYS A 1 96 ? 12.565 -6.889 -2.075 1.00 88.00 96 LYS A O 1
ATOM 753 N N . SER A 1 97 ? 10.344 -6.551 -2.061 1.00 87.88 97 SER A N 1
ATOM 754 C CA . SER A 1 97 ? 10.160 -6.834 -3.489 1.00 87.88 97 SER A CA 1
ATOM 755 C C . SER A 1 97 ? 10.907 -5.841 -4.381 1.00 87.88 97 SER A C 1
ATOM 757 O O . SER A 1 97 ? 11.442 -6.235 -5.412 1.00 87.88 97 SER A O 1
ATOM 759 N N . LEU A 1 98 ? 10.962 -4.567 -3.992 1.00 84.50 98 LEU A N 1
ATOM 760 C CA . LEU A 1 98 ? 11.706 -3.529 -4.702 1.00 84.50 98 LEU A CA 1
ATOM 761 C C . LEU A 1 98 ? 13.207 -3.797 -4.680 1.00 84.50 98 LEU A C 1
ATOM 763 O O . LEU A 1 98 ? 13.862 -3.681 -5.712 1.00 84.5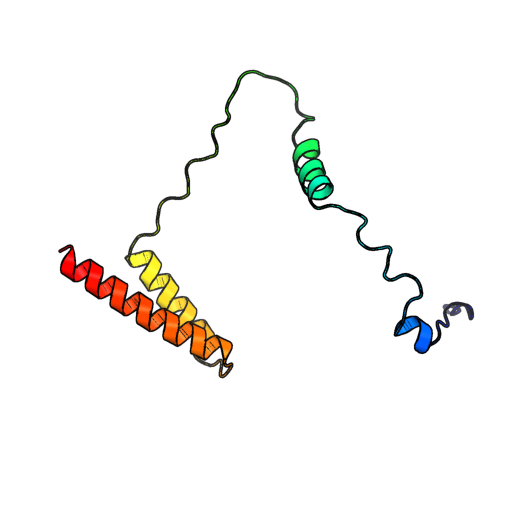0 98 LEU A O 1
ATOM 767 N N . LEU A 1 99 ? 13.742 -4.162 -3.514 1.00 85.56 99 LEU A N 1
ATOM 768 C CA . LEU A 1 99 ? 15.148 -4.525 -3.356 1.00 85.56 99 LEU A CA 1
ATOM 769 C C . LEU A 1 99 ? 15.496 -5.773 -4.168 1.00 85.56 99 LEU A C 1
ATOM 771 O O . LEU A 1 99 ? 16.503 -5.774 -4.869 1.00 85.56 99 LEU A O 1
ATOM 775 N N . ASP A 1 100 ? 14.651 -6.799 -4.120 1.00 86.94 100 ASP A N 1
ATOM 776 C CA . ASP A 1 100 ? 14.845 -8.034 -4.882 1.00 86.94 100 ASP A CA 1
ATOM 777 C C . ASP A 1 100 ? 14.804 -7.781 -6.396 1.00 86.94 100 ASP A C 1
ATOM 779 O O . ASP A 1 100 ? 15.659 -8.261 -7.143 1.00 86.94 100 ASP A O 1
ATOM 783 N N . HIS A 1 101 ? 13.876 -6.931 -6.852 1.00 83.62 101 HIS A N 1
ATOM 784 C CA . HIS A 1 101 ? 13.811 -6.506 -8.246 1.00 83.62 101 HIS A CA 1
ATOM 785 C C . HIS A 1 101 ? 15.074 -5.745 -8.661 1.00 83.62 101 HIS A C 1
ATOM 787 O O . HIS A 1 101 ? 15.667 -6.079 -9.680 1.00 83.62 101 HIS A O 1
ATOM 793 N N . LEU A 1 102 ? 15.526 -4.784 -7.846 1.00 78.50 102 LEU A N 1
ATOM 794 C CA . LEU A 1 102 ? 16.751 -4.017 -8.091 1.00 78.50 102 LEU A CA 1
ATOM 795 C C . LEU A 1 102 ? 17.985 -4.921 -8.199 1.00 78.50 102 LEU A C 1
ATOM 797 O O . LEU A 1 102 ? 18.768 -4.735 -9.123 1.00 78.50 102 LEU A O 1
ATOM 801 N N . ILE A 1 103 ? 18.136 -5.904 -7.305 1.00 76.31 103 ILE A N 1
ATOM 802 C CA . ILE A 1 103 ? 19.252 -6.866 -7.320 1.00 76.31 103 ILE A CA 1
ATOM 803 C C . ILE A 1 103 ? 19.174 -7.785 -8.542 1.00 76.31 103 ILE A C 1
ATOM 805 O O . ILE A 1 103 ? 20.194 -8.064 -9.158 1.00 76.31 103 ILE A O 1
ATOM 809 N N . THR A 1 104 ? 17.977 -8.240 -8.911 1.00 73.25 104 THR A N 1
ATOM 810 C CA . THR A 1 104 ? 17.772 -9.138 -10.060 1.00 73.25 104 THR A CA 1
ATOM 811 C C . THR A 1 104 ? 17.999 -8.436 -11.402 1.00 73.25 104 THR A C 1
ATOM 813 O O . THR A 1 104 ? 18.379 -9.076 -12.379 1.00 73.25 104 THR A O 1
ATOM 816 N N . THR A 1 105 ? 17.742 -7.127 -11.473 1.00 64.38 105 THR A N 1
ATOM 817 C CA . THR A 1 105 ? 17.929 -6.319 -12.692 1.00 64.38 105 THR A CA 1
ATOM 818 C C . THR A 1 105 ? 19.304 -5.650 -12.818 1.00 64.38 105 THR A C 1
ATOM 820 O O . THR A 1 105 ? 19.532 -4.978 -13.825 1.00 64.38 105 THR A O 1
ATOM 823 N N . ALA A 1 106 ? 20.187 -5.800 -11.824 1.00 53.75 106 ALA A N 1
ATOM 824 C CA . ALA A 1 106 ? 21.553 -5.259 -11.812 1.00 53.75 106 ALA A CA 1
ATOM 825 C C . ALA A 1 106 ? 22.575 -6.274 -12.345 1.00 53.75 106 ALA A C 1
ATOM 827 O O . ALA A 1 106 ? 23.523 -5.823 -13.029 1.00 53.75 106 ALA A O 1
#

Mean predicted aligned error: 20.13 Å

Secondary structure (DSSP, 8-state):
-----TT----HHHHHS-TTGGG---S-HHHHHHHHHHTTSSS---------PPPPPPPPPHHHHHHHHHHHHHHHTT--SHHHHHHHHHHHHHHHHHHHHHHHT-

Foldseek 3Di:
DDDDDPVPDDDVCCVVPPPPPPPPPPDDVVNVVVVVVVVVPPPDDDDDDDPCPDPPPDDDDPVVLVVVLVVLCVVCVPPPDPVSVVVVVVSVVVVVVSVVVVVVVD

pLDDT: mean 71.18, std 14.74, range [44.03, 90.69]

Radius of gyration: 26.68 Å; Cα contacts (8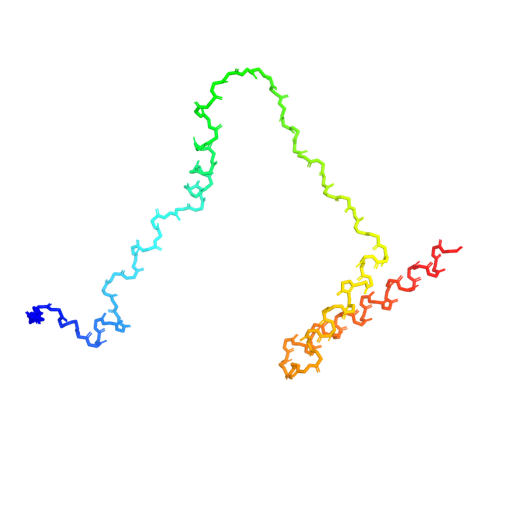 Å, |Δi|>4): 12; chains: 1; bounding box: 63×50×57 Å

Sequence (106 aa):
MGLLHATNRMSIAELLNPADESGYSIWTSEEIFRSVKDSRTEDDDQDEDNNSQPPPPPKPTAKEVFKAISLINNYIESDTSVAADKLNQSMETYSKSLLDHLITTA

Solvent-accessible surface area (backbone atoms only — not comparable to full-atom values): 7015 Å² total; per-residue (Å²): 137,85,81,80,66,83,86,79,67,77,49,70,68,47,73,77,50,55,95,66,79,84,65,85,67,81,66,54,74,68,55,60,56,46,59,67,48,62,77,67,66,82,75,74,88,80,86,76,95,68,89,67,71,75,76,77,78,78,81,78,50,72,70,55,51,52,52,51,50,55,52,52,50,66,69,38,71,83,48,88,45,74,65,40,53,53,50,50,56,53,48,52,53,51,50,51,52,49,52,52,49,53,62,75,74,104

Organism: NCBI:txid1165861